Protein AF-A0A1M6AQ28-F1 (afdb_monomer_lite)

pLDDT: mean 87.39, std 10.75, range [53.62, 96.56]

Foldseek 3Di:
DVVLVVLVVLLVVLVVVLVVLVVVLVVCPVVDPDCPPPVSVVSVVVSVVSVVVNVVSVVVSVVD

Sequence (64 aa):
MKNFNDNHNELTVLEAKINLMRDKLHNMLLNNFDPLNDEILAFSKELDELISRYTTLKEKLKDD

Organism: NCBI:txid1122184

Structure (mmCIF, N/CA/C/O backbone):
data_AF-A0A1M6AQ28-F1
#
_entry.id   AF-A0A1M6AQ28-F1
#
loop_
_atom_site.group_PDB
_atom_site.id
_atom_site.type_symbol
_atom_site.label_atom_id
_atom_site.label_alt_id
_atom_site.label_comp_id
_atom_site.label_asym_id
_atom_site.label_entity_id
_atom_site.label_seq_id
_atom_site.pdbx_PDB_ins_code
_atom_site.Cartn_x
_atom_site.Cartn_y
_atom_site.Cartn_z
_atom_site.occupancy
_atom_site.B_iso_or_equiv
_atom_site.auth_seq_id
_atom_site.auth_comp_id
_atom_site.auth_asym_id
_atom_site.auth_atom_id
_atom_site.pdbx_PDB_model_num
ATOM 1 N N . MET A 1 1 ? -18.177 10.696 19.358 1.00 53.62 1 MET A N 1
ATOM 2 C CA . MET A 1 1 ? -18.782 10.547 18.013 1.00 53.62 1 MET A CA 1
ATOM 3 C C . MET A 1 1 ? -18.011 11.224 16.875 1.00 53.62 1 MET A C 1
ATOM 5 O O . MET A 1 1 ? -18.089 10.693 15.781 1.00 53.62 1 MET A O 1
ATOM 9 N N . LYS A 1 2 ? -17.247 12.318 17.075 1.00 58.34 2 LYS A N 1
ATOM 10 C CA . LYS A 1 2 ? -16.402 12.890 15.996 1.00 58.34 2 LYS A CA 1
ATOM 11 C C . LYS A 1 2 ? -15.254 11.961 15.558 1.00 58.34 2 LYS A C 1
ATOM 13 O O . LYS A 1 2 ? -15.223 11.577 14.400 1.00 58.34 2 LYS A O 1
ATOM 18 N N . ASN A 1 3 ? -14.438 11.475 16.501 1.00 61.53 3 ASN A N 1
ATOM 19 C CA . ASN A 1 3 ? -13.278 10.616 16.192 1.00 61.53 3 ASN A CA 1
ATOM 20 C C . ASN A 1 3 ? -13.608 9.344 15.397 1.00 61.53 3 ASN A C 1
ATOM 22 O O . ASN A 1 3 ? -12.854 8.969 14.512 1.00 61.53 3 ASN A O 1
ATOM 26 N N . PHE A 1 4 ? -14.733 8.688 15.688 1.00 61.88 4 PHE A N 1
ATOM 27 C CA . PHE A 1 4 ? -15.127 7.464 14.984 1.00 61.88 4 PHE A CA 1
ATOM 28 C C . PHE A 1 4 ? -15.437 7.745 13.505 1.00 61.88 4 PHE A C 1
ATOM 30 O O . PHE A 1 4 ? -14.989 7.029 12.614 1.00 61.88 4 PHE A O 1
ATOM 37 N N . ASN A 1 5 ? -16.141 8.848 13.236 1.00 70.38 5 ASN A N 1
ATOM 38 C CA . ASN A 1 5 ? -16.475 9.269 11.878 1.00 70.38 5 ASN A CA 1
ATOM 39 C C . ASN A 1 5 ? -15.231 9.756 11.112 1.00 70.38 5 ASN A C 1
ATOM 41 O O . ASN A 1 5 ? -15.078 9.472 9.926 1.00 70.38 5 ASN A O 1
ATOM 45 N N . ASP A 1 6 ? -14.319 10.442 11.806 1.00 78.94 6 ASP A N 1
ATOM 46 C CA . ASP A 1 6 ? -13.052 10.918 11.244 1.00 78.94 6 ASP A CA 1
ATOM 47 C C . ASP A 1 6 ? -12.128 9.740 10.872 1.00 78.94 6 ASP A C 1
ATOM 49 O O . ASP A 1 6 ? -11.578 9.715 9.772 1.00 78.94 6 ASP A O 1
ATOM 53 N N . ASN A 1 7 ? -12.054 8.710 11.721 1.00 79.88 7 ASN A N 1
ATOM 54 C CA . ASN A 1 7 ? -11.295 7.482 11.462 1.00 79.88 7 ASN A CA 1
ATOM 55 C C . ASN A 1 7 ? -11.878 6.657 10.295 1.00 79.88 7 ASN A C 1
ATOM 57 O O . ASN A 1 7 ? -11.127 6.119 9.482 1.00 79.88 7 ASN A O 1
ATOM 61 N N . HIS A 1 8 ? -13.207 6.569 10.165 1.00 83.69 8 HIS A N 1
ATOM 62 C CA . HIS A 1 8 ? -13.845 5.899 9.021 1.00 83.69 8 HIS A CA 1
ATOM 63 C C . HIS A 1 8 ? -13.610 6.636 7.694 1.00 83.69 8 HIS A C 1
ATOM 65 O O . HIS A 1 8 ? -13.361 6.003 6.660 1.00 83.69 8 HIS A O 1
ATOM 71 N N . ASN A 1 9 ? -13.644 7.970 7.716 1.00 88.06 9 ASN A N 1
ATOM 72 C CA . ASN A 1 9 ? -13.297 8.783 6.554 1.00 88.06 9 ASN A CA 1
ATOM 73 C C . ASN A 1 9 ? -11.818 8.616 6.184 1.00 88.06 9 ASN A C 1
ATOM 75 O O . ASN A 1 9 ? -11.503 8.425 5.010 1.00 88.06 9 ASN A O 1
ATOM 79 N N . GLU A 1 10 ? -10.916 8.622 7.171 1.00 88.81 10 GLU A N 1
ATOM 80 C CA . GLU A 1 10 ? -9.488 8.377 6.948 1.00 88.81 10 GLU A CA 1
ATOM 81 C C . GLU A 1 10 ? -9.245 6.987 6.337 1.00 88.81 10 GLU A C 1
ATOM 83 O O . GLU A 1 10 ? -8.502 6.892 5.361 1.00 88.81 10 GLU A O 1
ATOM 88 N N . LEU A 1 11 ? -9.921 5.928 6.808 1.00 91.75 11 LEU A N 1
ATOM 89 C CA . LEU A 1 11 ? -9.829 4.592 6.198 1.00 91.75 11 LEU A CA 1
ATOM 90 C C . LEU A 1 11 ? -10.224 4.592 4.723 1.00 91.75 11 LEU A C 1
ATOM 92 O O . LEU A 1 11 ? -9.504 4.033 3.898 1.00 91.75 11 LEU A O 1
ATOM 96 N N . THR A 1 12 ? -11.345 5.230 4.390 1.00 91.38 12 THR A N 1
ATOM 97 C CA . THR A 1 12 ? -11.842 5.286 3.008 1.00 91.38 12 THR A CA 1
ATOM 98 C C . THR A 1 12 ? -10.857 6.029 2.102 1.00 91.38 12 THR A C 1
ATOM 100 O O . THR A 1 12 ? -10.567 5.594 0.987 1.00 91.38 12 THR A O 1
ATOM 103 N N . VAL A 1 13 ? -10.287 7.134 2.596 1.00 93.12 13 VAL A N 1
ATOM 104 C CA . VAL A 1 13 ? -9.258 7.898 1.878 1.00 93.12 13 VAL A CA 1
ATOM 105 C C . VAL A 1 13 ? -7.976 7.080 1.702 1.00 93.12 13 VAL A C 1
ATOM 107 O O . VAL A 1 13 ? -7.389 7.096 0.618 1.00 93.12 13 VAL A O 1
ATOM 110 N N . LEU A 1 14 ? -7.534 6.365 2.739 1.00 93.56 14 LEU A N 1
ATOM 111 C CA . LEU A 1 14 ? -6.353 5.504 2.676 1.00 93.56 14 LEU A CA 1
ATOM 112 C C . LEU A 1 14 ? -6.546 4.363 1.677 1.00 93.56 14 LEU A C 1
ATOM 114 O O . LEU A 1 14 ? -5.660 4.122 0.865 1.00 93.56 14 LEU A O 1
ATOM 118 N N . GLU A 1 15 ? -7.708 3.713 1.674 1.00 93.94 15 GLU A N 1
ATOM 119 C CA . GLU A 1 15 ? -8.021 2.628 0.741 1.00 93.94 15 GLU A CA 1
ATOM 120 C C . GLU A 1 15 ? -8.006 3.108 -0.716 1.00 93.94 15 GLU A C 1
ATOM 122 O O . GLU A 1 15 ? -7.388 2.477 -1.576 1.00 93.94 15 GLU A O 1
ATOM 127 N N . ALA A 1 16 ? -8.594 4.277 -0.989 1.00 94.88 16 ALA A N 1
ATOM 128 C CA . ALA A 1 16 ? -8.538 4.893 -2.312 1.00 94.88 16 ALA A CA 1
ATOM 129 C C . ALA A 1 16 ? -7.095 5.210 -2.747 1.00 94.88 16 ALA A C 1
ATOM 131 O O . ALA A 1 16 ? -6.717 4.927 -3.886 1.00 94.88 16 ALA A O 1
ATOM 132 N N . LYS A 1 17 ? -6.269 5.754 -1.841 1.00 95.06 17 LYS A N 1
ATOM 133 C CA . LYS A 1 17 ? -4.855 6.054 -2.118 1.00 95.06 17 LYS A CA 1
ATOM 134 C C . LYS A 1 17 ? -4.026 4.795 -2.368 1.00 95.06 17 LYS A C 1
ATOM 136 O O . LYS A 1 17 ? -3.267 4.769 -3.332 1.00 95.06 17 LYS A O 1
ATOM 141 N N . ILE A 1 18 ? -4.198 3.757 -1.549 1.00 96.56 18 ILE A N 1
ATOM 142 C CA . ILE A 1 18 ? -3.521 2.460 -1.706 1.00 96.56 18 ILE A CA 1
ATOM 143 C C . ILE A 1 18 ? -3.858 1.856 -3.067 1.00 96.56 18 ILE A C 1
ATOM 145 O O . ILE A 1 18 ? -2.955 1.437 -3.789 1.00 96.56 18 ILE A O 1
ATOM 149 N N . ASN A 1 19 ? -5.139 1.850 -3.447 1.00 95.69 19 ASN A N 1
ATOM 150 C CA . ASN A 1 19 ? -5.569 1.325 -4.741 1.00 95.69 19 ASN A CA 1
ATOM 151 C C . ASN A 1 19 ? -4.901 2.081 -5.899 1.00 95.69 19 ASN A C 1
ATOM 153 O O . ASN A 1 19 ? -4.309 1.455 -6.773 1.00 95.69 19 ASN A O 1
ATOM 157 N N . LEU A 1 20 ? -4.916 3.416 -5.857 1.00 95.56 20 LEU A N 1
ATOM 158 C CA . LEU A 1 20 ? -4.300 4.252 -6.887 1.00 95.56 20 LEU A CA 1
ATOM 159 C C . LEU A 1 20 ? -2.775 4.061 -6.975 1.00 95.56 20 LEU A C 1
ATOM 161 O O . LEU A 1 20 ? -2.225 3.968 -8.073 1.00 95.56 20 LEU A O 1
ATOM 165 N N . MET A 1 21 ? -2.081 3.981 -5.836 1.00 94.81 21 MET A N 1
ATOM 166 C CA . MET A 1 21 ? -0.632 3.756 -5.814 1.00 94.81 21 MET A CA 1
ATOM 167 C C . MET A 1 21 ? -0.255 2.355 -6.281 1.00 94.81 21 MET A C 1
ATOM 169 O O . MET A 1 21 ? 0.712 2.217 -7.026 1.00 94.81 21 MET A O 1
ATOM 173 N N . ARG A 1 22 ? -1.029 1.328 -5.916 1.00 94.88 22 ARG A N 1
ATOM 174 C CA . ARG A 1 22 ? -0.834 -0.038 -6.412 1.00 94.88 22 ARG A CA 1
ATOM 175 C C . ARG A 1 22 ? -0.967 -0.097 -7.930 1.00 94.88 22 ARG A C 1
ATOM 177 O O . ARG A 1 22 ? -0.113 -0.689 -8.583 1.00 94.88 22 ARG A O 1
ATOM 184 N N . ASP A 1 23 ? -1.993 0.536 -8.492 1.00 94.94 23 ASP A N 1
ATOM 185 C CA . ASP A 1 23 ? -2.206 0.547 -9.941 1.00 94.94 23 ASP A CA 1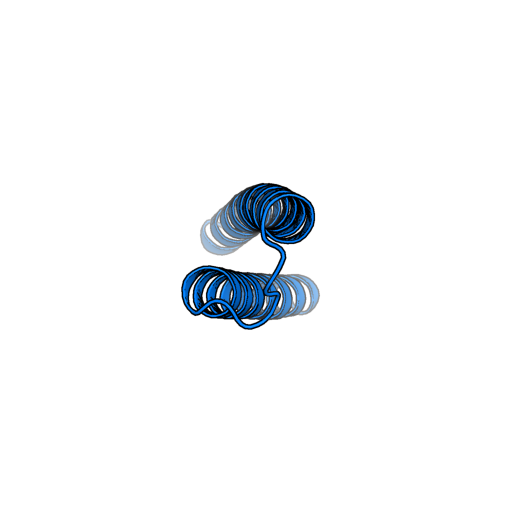
ATOM 186 C C . ASP A 1 23 ? -1.067 1.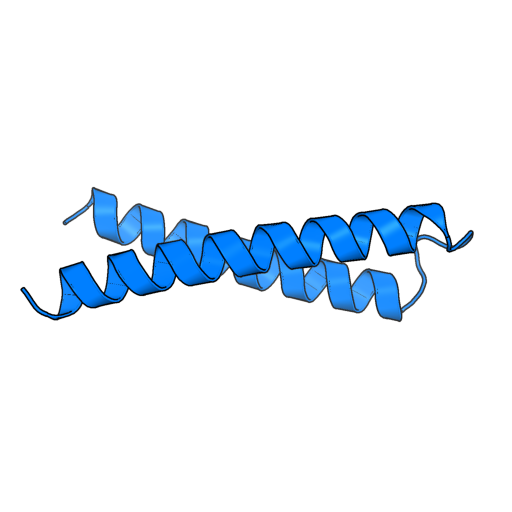290 -10.655 1.00 94.94 23 ASP A C 1
ATOM 188 O O . ASP A 1 23 ? -0.565 0.842 -11.688 1.00 94.94 23 ASP A O 1
ATOM 192 N N . LYS A 1 24 ? -0.591 2.398 -10.075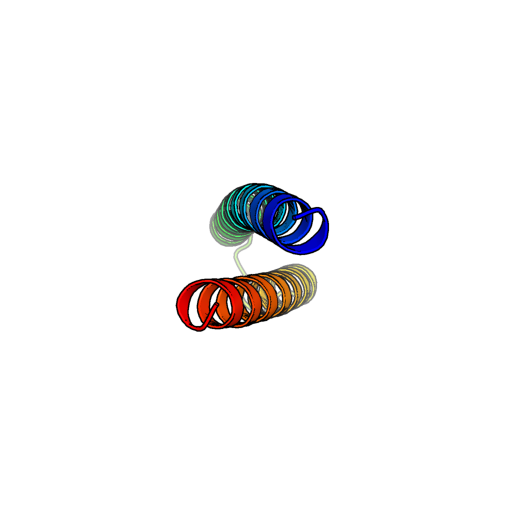 1.00 93.25 24 LYS A N 1
ATOM 193 C CA . LYS A 1 24 ? 0.571 3.127 -10.592 1.00 93.25 24 LYS A CA 1
ATOM 194 C C . LYS A 1 24 ? 1.850 2.288 -10.532 1.00 93.25 24 LYS A C 1
ATOM 196 O O . LYS A 1 24 ? 2.547 2.204 -11.539 1.00 93.25 24 LYS A O 1
ATOM 201 N N . LEU A 1 25 ? 2.137 1.645 -9.401 1.00 92.50 25 LEU A N 1
ATOM 202 C CA . LEU A 1 25 ? 3.308 0.782 -9.231 1.00 92.50 25 LEU A CA 1
ATOM 203 C C . LEU A 1 25 ? 3.265 -0.406 -10.200 1.00 92.50 25 LEU A C 1
ATOM 205 O O . LEU A 1 25 ? 4.270 -0.725 -10.830 1.00 92.50 25 LEU A O 1
ATOM 209 N N . HIS A 1 26 ? 2.091 -1.013 -10.384 1.00 92.56 26 HIS A N 1
ATOM 210 C CA . HIS A 1 26 ? 1.889 -2.076 -11.364 1.00 92.56 26 HIS A CA 1
ATOM 211 C C . HIS A 1 26 ? 2.202 -1.598 -12.787 1.00 92.56 26 HIS A C 1
ATOM 213 O O . HIS A 1 26 ? 2.968 -2.243 -13.499 1.00 92.56 26 HIS A O 1
ATOM 219 N N . ASN A 1 27 ? 1.690 -0.427 -13.178 1.00 91.88 27 ASN A N 1
ATOM 220 C CA . ASN A 1 27 ? 2.008 0.170 -14.474 1.00 91.88 27 ASN A CA 1
ATOM 221 C C . ASN A 1 27 ? 3.503 0.477 -14.619 1.00 91.88 27 ASN A C 1
ATOM 223 O O . ASN A 1 27 ? 4.066 0.254 -15.688 1.00 91.88 27 ASN A O 1
ATOM 227 N N . MET A 1 28 ? 4.167 0.963 -13.569 1.00 89.81 28 MET A N 1
ATOM 228 C CA . MET A 1 28 ? 5.610 1.203 -13.599 1.00 89.81 28 MET A CA 1
ATOM 229 C C . MET A 1 28 ? 6.384 -0.100 -13.808 1.00 89.81 28 MET A C 1
ATOM 231 O O . MET A 1 28 ? 7.245 -0.137 -14.675 1.00 89.81 28 MET A O 1
ATOM 235 N N . LEU A 1 29 ? 6.037 -1.175 -13.098 1.00 89.88 29 LEU A N 1
ATOM 236 C CA . LEU A 1 29 ? 6.672 -2.490 -13.247 1.00 89.88 29 LEU A CA 1
ATOM 237 C C . LEU A 1 29 ? 6.446 -3.119 -14.630 1.00 89.88 29 LEU A C 1
ATOM 239 O O . LEU A 1 29 ? 7.307 -3.841 -15.116 1.00 89.88 29 LEU A O 1
ATOM 243 N N . LEU A 1 30 ? 5.306 -2.852 -15.274 1.00 90.44 30 LEU A N 1
ATOM 244 C CA . LEU A 1 30 ? 5.048 -3.317 -16.641 1.00 90.44 30 LEU A CA 1
ATOM 245 C C . LEU A 1 30 ? 5.860 -2.552 -17.695 1.00 90.44 30 LEU A C 1
ATOM 247 O O . LEU A 1 30 ? 6.189 -3.118 -18.735 1.00 90.44 30 LEU A O 1
ATOM 251 N N . ASN A 1 31 ? 6.147 -1.269 -17.451 1.00 87.50 31 ASN A N 1
ATOM 252 C CA . ASN A 1 31 ? 6.804 -0.389 -18.422 1.00 87.50 31 ASN A CA 1
ATOM 253 C C . ASN A 1 31 ? 8.312 -0.205 -18.174 1.00 87.50 31 ASN A C 1
ATOM 255 O O . ASN A 1 31 ? 9.022 0.215 -19.086 1.00 87.50 31 ASN A O 1
ATOM 259 N N . ASN A 1 32 ? 8.815 -0.516 -16.977 1.00 79.06 32 ASN A N 1
ATOM 260 C CA . ASN A 1 32 ? 10.242 -0.519 -16.660 1.00 79.06 32 ASN A CA 1
ATOM 261 C C . ASN A 1 32 ? 10.801 -1.941 -16.677 1.00 79.06 32 ASN A C 1
ATOM 263 O O . ASN A 1 32 ? 10.264 -2.845 -16.047 1.00 79.06 32 ASN A O 1
ATOM 267 N N . PHE A 1 33 ? 11.938 -2.116 -17.349 1.00 73.19 33 PHE A N 1
ATOM 268 C CA . PHE A 1 33 ? 12.656 -3.393 -17.375 1.00 73.19 33 PHE A CA 1
ATOM 269 C C . PHE A 1 33 ? 13.407 -3.678 -16.063 1.00 73.19 33 PHE A C 1
ATOM 271 O O . PHE A 1 33 ? 13.682 -4.835 -15.755 1.00 73.19 33 PHE A O 1
ATOM 278 N N . ASP A 1 34 ? 13.735 -2.633 -15.295 1.00 84.12 34 ASP A N 1
ATOM 279 C CA . ASP A 1 34 ? 14.440 -2.754 -14.021 1.00 84.12 34 ASP A CA 1
ATOM 280 C C . ASP A 1 34 ? 13.476 -2.593 -12.830 1.00 84.12 34 ASP A C 1
ATOM 282 O O . ASP A 1 34 ? 13.082 -1.468 -12.511 1.00 84.12 34 ASP A O 1
ATOM 286 N N . PRO A 1 35 ? 13.095 -3.689 -12.146 1.00 75.88 35 PRO A N 1
ATOM 287 C CA . PRO A 1 35 ? 12.242 -3.635 -10.961 1.00 75.88 35 PRO A CA 1
ATOM 288 C C . PR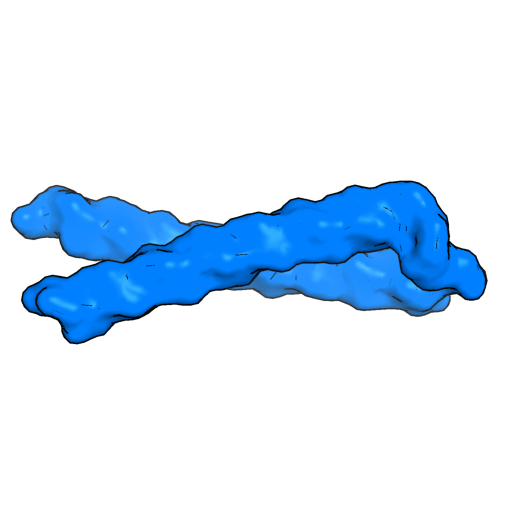O A 1 35 ? 12.953 -3.050 -9.730 1.00 75.88 35 PRO A C 1
ATOM 290 O O . PRO A 1 35 ? 12.293 -2.775 -8.731 1.00 75.88 35 PRO A O 1
ATOM 293 N N . LEU A 1 36 ? 14.276 -2.860 -9.785 1.00 85.50 36 LEU A N 1
ATOM 294 C CA . LEU A 1 36 ? 15.075 -2.217 -8.739 1.00 85.50 36 LEU A CA 1
ATOM 295 C C . LEU A 1 36 ? 15.331 -0.735 -9.028 1.00 85.50 36 LEU A C 1
ATOM 297 O O . LEU A 1 36 ? 16.143 -0.110 -8.351 1.00 85.50 36 LEU A O 1
ATOM 301 N N . ASN A 1 37 ? 14.628 -0.159 -10.005 1.00 89.88 37 ASN A N 1
ATOM 302 C CA . ASN A 1 37 ? 14.665 1.271 -10.257 1.00 89.88 37 ASN A CA 1
ATOM 303 C C . ASN A 1 37 ? 14.294 2.052 -8.980 1.00 89.88 37 ASN A C 1
ATOM 305 O O . ASN A 1 37 ? 13.271 1.774 -8.351 1.00 89.88 37 ASN A O 1
ATOM 309 N N . ASP A 1 38 ? 15.098 3.058 -8.628 1.00 91.50 38 ASP A N 1
ATOM 310 C CA . ASP A 1 38 ? 14.926 3.865 -7.412 1.00 91.50 38 ASP A CA 1
ATOM 311 C C . ASP A 1 38 ? 13.520 4.471 -7.273 1.00 91.50 38 ASP A C 1
ATOM 313 O O . ASP A 1 38 ? 12.991 4.573 -6.167 1.00 91.50 38 ASP A O 1
ATOM 317 N N . GLU A 1 39 ? 12.879 4.836 -8.386 1.00 89.62 39 GLU A N 1
ATOM 318 C CA . GLU A 1 39 ? 11.508 5.345 -8.396 1.00 89.62 39 GLU A CA 1
ATOM 319 C C . GLU A 1 39 ? 10.510 4.244 -8.006 1.00 89.62 39 GLU A C 1
ATOM 321 O O . GLU A 1 39 ? 9.641 4.464 -7.166 1.00 89.62 39 GLU A O 1
ATOM 326 N N . ILE A 1 40 ? 10.660 3.031 -8.547 1.00 91.25 40 ILE A N 1
ATOM 327 C CA . ILE A 1 40 ? 9.824 1.869 -8.197 1.00 91.25 40 ILE A CA 1
ATOM 328 C C . ILE A 1 40 ? 10.010 1.501 -6.724 1.00 91.25 40 ILE A C 1
ATOM 330 O O . ILE A 1 40 ? 9.029 1.226 -6.029 1.00 91.25 40 ILE A O 1
ATOM 334 N N . LEU A 1 41 ? 11.249 1.534 -6.230 1.00 92.81 41 LEU A N 1
ATOM 335 C CA . LEU A 1 41 ? 11.562 1.269 -4.826 1.00 92.81 41 LEU A CA 1
ATOM 336 C C . LEU A 1 41 ? 10.948 2.329 -3.903 1.00 92.81 41 LEU A C 1
ATOM 338 O O . LEU A 1 41 ? 10.353 1.980 -2.881 1.00 92.81 41 LEU A O 1
ATOM 342 N N . ALA A 1 42 ? 11.030 3.609 -4.275 1.00 92.69 42 ALA A N 1
ATOM 343 C CA . ALA A 1 42 ? 10.402 4.697 -3.532 1.00 92.69 42 ALA A CA 1
ATOM 344 C C . ALA A 1 42 ? 8.871 4.545 -3.488 1.00 92.69 42 ALA A C 1
ATOM 346 O O . ALA A 1 42 ? 8.285 4.608 -2.407 1.00 92.69 42 ALA A O 1
ATOM 347 N N . PHE A 1 43 ? 8.235 4.260 -4.631 1.00 92.19 43 PHE A N 1
ATOM 348 C CA . PHE A 1 43 ? 6.790 4.010 -4.702 1.00 92.19 43 PHE A CA 1
ATOM 349 C C . PHE A 1 43 ? 6.366 2.786 -3.883 1.00 92.19 43 PHE A C 1
ATOM 351 O O . PHE A 1 43 ? 5.331 2.825 -3.219 1.00 92.19 43 PHE A O 1
ATOM 358 N N . SER A 1 44 ? 7.162 1.714 -3.906 1.00 92.69 44 SER A N 1
ATOM 359 C CA . SER A 1 44 ? 6.899 0.507 -3.113 1.00 92.69 44 SER A CA 1
ATOM 360 C C . SER A 1 44 ? 6.941 0.813 -1.617 1.00 92.69 44 SER A C 1
ATOM 362 O O . SER A 1 44 ? 6.031 0.432 -0.886 1.00 92.69 44 SER A O 1
ATOM 364 N N . LYS A 1 45 ? 7.942 1.582 -1.169 1.00 95.38 45 LYS A N 1
ATOM 365 C CA . LYS A 1 45 ? 8.060 1.994 0.232 1.00 95.38 45 LYS A CA 1
ATOM 366 C C . LYS A 1 45 ? 6.893 2.879 0.680 1.00 95.38 45 LYS A C 1
ATOM 368 O O . LYS A 1 45 ? 6.350 2.670 1.760 1.00 95.38 45 LYS A O 1
ATOM 373 N N . GLU A 1 46 ? 6.493 3.852 -0.136 1.00 95.19 46 GLU A N 1
ATOM 374 C CA . GLU A 1 46 ? 5.356 4.723 0.189 1.00 95.19 46 GLU A CA 1
ATOM 375 C C . GLU A 1 46 ? 4.041 3.926 0.269 1.00 95.19 46 GLU A C 1
ATOM 377 O O . GLU A 1 46 ? 3.227 4.145 1.169 1.00 95.19 46 GLU A O 1
ATOM 382 N N . LEU A 1 47 ? 3.850 2.943 -0.619 1.00 95.50 47 LEU A N 1
ATOM 383 C CA . LEU A 1 47 ? 2.696 2.046 -0.574 1.00 95.50 47 LEU A CA 1
ATOM 384 C C . LEU A 1 47 ? 2.667 1.213 0.719 1.00 95.50 47 LEU A C 1
ATOM 386 O O . LEU A 1 47 ? 1.608 1.103 1.342 1.00 95.50 47 LEU A O 1
ATOM 390 N N . ASP A 1 48 ? 3.811 0.681 1.153 1.00 96.06 48 ASP A N 1
ATOM 391 C CA . ASP A 1 48 ? 3.922 -0.066 2.412 1.00 96.06 48 ASP A CA 1
ATOM 392 C C . ASP A 1 48 ? 3.570 0.801 3.631 1.00 96.06 48 ASP A C 1
ATOM 394 O O . ASP A 1 48 ? 2.852 0.357 4.534 1.00 96.06 48 ASP A O 1
ATOM 398 N N . GLU A 1 49 ? 4.010 2.062 3.653 1.00 96.44 49 GLU A N 1
ATOM 399 C CA . GLU A 1 49 ? 3.677 3.010 4.722 1.00 96.44 49 GLU A CA 1
ATOM 400 C C . GLU A 1 49 ? 2.164 3.286 4.787 1.00 96.44 49 GLU A C 1
ATOM 402 O O . GLU A 1 49 ? 1.570 3.274 5.874 1.00 96.44 49 GLU A O 1
ATOM 407 N N . LEU A 1 50 ? 1.507 3.458 3.634 1.00 95.38 50 LEU A N 1
ATOM 408 C CA . LEU A 1 50 ? 0.053 3.630 3.567 1.00 95.38 50 LEU A CA 1
ATOM 409 C C . LEU A 1 50 ? -0.704 2.383 4.033 1.00 95.38 50 LEU A C 1
ATOM 411 O O . LEU A 1 50 ? -1.670 2.505 4.791 1.00 95.38 50 LEU A O 1
ATOM 415 N N . ILE A 1 51 ? -0.269 1.188 3.620 1.00 95.19 51 ILE A N 1
ATOM 416 C CA . ILE A 1 51 ? -0.872 -0.085 4.043 1.00 95.19 51 ILE A CA 1
ATOM 417 C C . ILE A 1 51 ? -0.717 -0.276 5.553 1.00 95.19 51 ILE A C 1
ATOM 419 O O . ILE A 1 51 ? -1.676 -0.664 6.227 1.00 95.19 51 ILE A O 1
ATOM 423 N N . SER A 1 52 ? 0.456 0.038 6.103 1.00 96.06 52 SER A N 1
ATOM 424 C CA . SER A 1 52 ? 0.715 -0.021 7.544 1.00 96.06 52 SER A CA 1
ATOM 425 C C . SER A 1 52 ? -0.217 0.914 8.321 1.00 96.06 52 SER A C 1
ATOM 427 O O . SER A 1 52 ? -0.859 0.504 9.298 1.00 96.06 52 SER A O 1
ATOM 429 N N . ARG A 1 53 ? -0.391 2.153 7.839 1.00 94.38 53 ARG A N 1
ATOM 430 C CA . ARG A 1 53 ? -1.324 3.118 8.435 1.00 94.38 53 ARG A CA 1
ATOM 431 C C . ARG A 1 53 ? -2.774 2.638 8.360 1.00 94.38 53 ARG A C 1
ATOM 433 O O . ARG A 1 53 ? -3.471 2.700 9.372 1.00 94.38 53 ARG A O 1
ATOM 440 N N . TYR A 1 54 ? -3.213 2.142 7.203 1.00 93.94 54 TYR A N 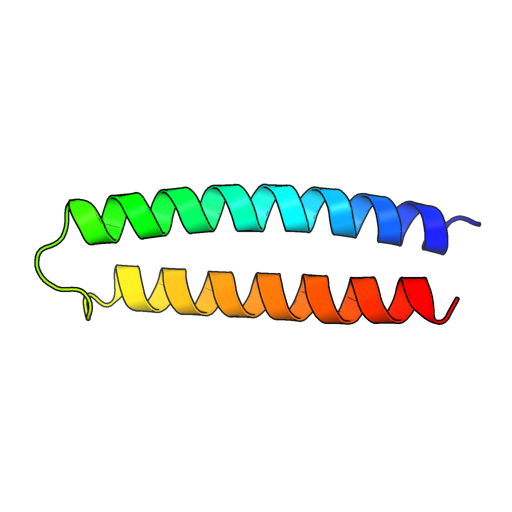1
ATOM 441 C CA . TYR A 1 54 ? -4.558 1.588 7.018 1.00 93.94 54 TYR A CA 1
ATOM 442 C C . TYR A 1 54 ? -4.813 0.411 7.962 1.00 93.94 54 TYR A C 1
ATOM 444 O O . TYR A 1 54 ? -5.841 0.374 8.633 1.00 93.94 54 TYR A O 1
ATOM 452 N N . THR A 1 55 ? -3.858 -0.516 8.067 1.00 93.50 55 THR A N 1
ATOM 453 C CA . THR A 1 55 ? -3.961 -1.701 8.931 1.00 93.50 55 THR A CA 1
ATOM 454 C C . THR A 1 55 ? -4.078 -1.295 10.397 1.00 93.50 55 THR A C 1
ATOM 456 O O . THR A 1 55 ? -5.034 -1.688 11.059 1.00 93.50 55 THR A O 1
ATOM 459 N N . THR A 1 56 ? -3.200 -0.402 10.862 1.00 93.38 56 THR A N 1
ATOM 460 C CA . THR A 1 56 ? -3.233 0.128 12.236 1.00 93.38 56 THR A CA 1
ATOM 461 C C . THR A 1 56 ? -4.563 0.817 12.548 1.00 93.38 56 THR A C 1
ATOM 463 O O . THR A 1 56 ? -5.123 0.660 13.631 1.00 93.38 56 THR A O 1
ATOM 466 N N . LEU A 1 57 ? -5.080 1.624 11.617 1.00 91.38 57 LEU A N 1
ATOM 467 C CA . LEU A 1 57 ? -6.340 2.339 11.808 1.00 91.38 57 LEU A CA 1
ATOM 468 C C . LEU A 1 57 ? -7.543 1.386 11.816 1.00 91.38 57 LEU A C 1
ATOM 470 O O . LEU A 1 57 ? -8.469 1.563 12.604 1.00 91.38 57 LEU A O 1
ATOM 474 N N . LYS A 1 58 ? -7.512 0.354 10.969 1.00 90.25 58 LYS A N 1
ATOM 475 C CA . LYS A 1 58 ? -8.550 -0.676 10.888 1.00 90.25 58 LYS A CA 1
ATOM 476 C C . LYS A 1 58 ? -8.599 -1.542 12.141 1.00 90.25 58 LYS A C 1
ATOM 478 O O . LYS A 1 58 ? -9.689 -1.929 12.546 1.00 90.25 58 LYS A O 1
ATOM 483 N N . GLU A 1 59 ? -7.450 -1.846 12.739 1.00 90.44 59 GLU A N 1
ATOM 484 C CA . GLU A 1 59 ? -7.369 -2.534 14.032 1.00 90.44 59 GLU A CA 1
ATOM 485 C C . GLU A 1 59 ? -7.973 -1.676 15.145 1.00 90.44 59 GLU A C 1
ATOM 487 O O . GLU A 1 59 ? -8.882 -2.131 15.829 1.00 90.44 59 GLU A O 1
ATOM 492 N N . LYS A 1 60 ? -7.592 -0.395 15.232 1.00 86.31 60 LYS A N 1
ATOM 493 C CA . LYS A 1 60 ? -8.162 0.539 16.219 1.00 86.31 60 LYS A CA 1
ATOM 494 C C . LYS A 1 60 ? -9.686 0.648 16.151 1.00 86.31 60 LYS A C 1
ATOM 496 O O . LYS A 1 60 ? -10.322 0.731 17.186 1.00 86.31 60 LYS A O 1
ATOM 501 N N . LEU A 1 61 ? -10.267 0.637 14.950 1.00 84.12 61 LEU A N 1
ATOM 502 C CA . LEU A 1 61 ? -11.723 0.690 14.770 1.00 84.12 61 LEU A CA 1
ATOM 503 C C . LEU A 1 61 ? -12.450 -0.635 15.042 1.00 84.12 61 LEU A C 1
ATOM 505 O O . LEU A 1 61 ? -13.674 -0.633 15.105 1.00 84.12 61 LEU A O 1
ATOM 509 N N . LYS A 1 62 ? -11.738 -1.765 15.134 1.00 79.25 62 LYS A N 1
ATOM 510 C CA . LYS A 1 62 ? -12.323 -3.051 15.554 1.00 79.25 62 LYS A CA 1
ATOM 511 C C . LYS A 1 62 ? -12.348 -3.211 17.073 1.00 79.25 62 LYS A C 1
ATOM 513 O O . LYS A 1 62 ? -13.178 -3.970 17.565 1.00 79.25 62 LYS A O 1
ATOM 518 N N . ASP A 1 63 ? -11.420 -2.549 17.759 1.00 66.06 63 ASP A N 1
ATOM 519 C CA . ASP A 1 63 ? -11.273 -2.585 19.216 1.00 66.06 63 ASP A CA 1
ATOM 520 C C . ASP A 1 63 ? -12.109 -1.498 19.936 1.00 66.06 63 ASP A C 1
ATOM 522 O O . ASP A 1 63 ? -12.201 -1.529 21.165 1.00 66.06 63 ASP A O 1
ATOM 526 N N . ASP A 1 64 ? -12.718 -0.570 19.181 1.00 55.28 64 ASP A N 1
ATOM 527 C CA . ASP A 1 64 ? -13.698 0.447 19.623 1.00 55.28 64 ASP A CA 1
ATOM 528 C C . ASP A 1 64 ? -15.152 -0.061 19.505 1.00 55.28 64 ASP A C 1
ATOM 530 O O . ASP A 1 64 ? -15.962 0.242 20.415 1.00 55.28 64 ASP A O 1
#

Radius of gyration: 14.61 Å; chains: 1; bounding box: 34×16×38 Å

InterPro domains:
  IPR018540 Aspartyl-phosphate phosphatase Spo0E-like [PF09388] (14-54)
  IPR036638 Helix-loop-helix DNA-binding domain superfamily [G3DSA:4.10.280.10] (10-64)
  IPR037208 Aspartyl-phosphate ph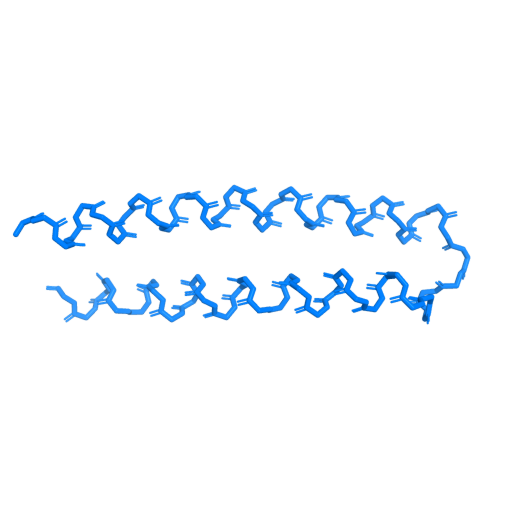osphatase Spo0E-like superfamily [SSF140500] (11-60)

Secondary structure (DSSP, 8-state):
-HHHHHHHHHHHHHHHHHHHHHHHHHHHHHH-S-TT-HHHHHHHHHHHHHHHHHHHHHHHTT--